Protein AF-A0A4Y2X352-F1 (afdb_monomer)

Sequence (86 aa):
VLTGHGVFCSFQASMFGKPVECQCGQNIESVSHVILECELWRDLRYEWPKSWKNKDLKELVPINEFRSKASAIVKALYETRSMDWS

Secondary structure (DSSP, 8-state):
--------HHHHHHHH---SB-TTSSSB--HHIIIII-GGGTGGGTTS-GGGGGS-HHHHTT-HHHHHHHHHHHHHHHHHHHHTT-

Radius of gyration: 13.71 Å; Cα contacts (8 Å, |Δi|>4): 60; chains: 1; bounding box: 36×24×31 Å

pLDDT: mean 76.34, std 17.19, range [37.16, 91.56]

Mean predicted aligned error: 9.58 Å

Structure (mmCIF, N/CA/C/O backbone):
data_AF-A0A4Y2X352-F1
#
_entry.id   AF-A0A4Y2X352-F1
#
loop_
_atom_site.group_PDB
_atom_site.id
_atom_site.type_symbol
_atom_site.label_atom_id
_atom_site.label_alt_id
_atom_site.label_comp_id
_atom_site.label_asym_id
_atom_site.label_entity_id
_atom_site.label_seq_id
_atom_site.pdbx_PDB_ins_code
_atom_site.Cartn_x
_atom_site.Cartn_y
_atom_site.Cartn_z
_atom_site.occupancy
_atom_site.B_iso_or_equiv
_atom_site.auth_seq_id
_atom_site.auth_comp_id
_atom_site.auth_asym_id
_atom_site.auth_atom_id
_atom_site.pdbx_PDB_model_num
ATOM 1 N N . VAL A 1 1 ? 22.209 -1.114 16.082 1.00 38.50 1 VAL A N 1
ATOM 2 C CA . VAL A 1 1 ? 22.071 0.099 15.244 1.00 38.50 1 VAL A CA 1
ATOM 3 C C . VAL A 1 1 ? 20.954 -0.159 14.250 1.00 38.50 1 VAL A C 1
ATOM 5 O O . VAL A 1 1 ? 21.131 -0.961 13.347 1.00 38.50 1 VAL A O 1
ATOM 8 N N . LEU A 1 2 ? 19.776 0.418 14.501 1.00 37.16 2 LEU A N 1
ATOM 9 C CA . LEU A 1 2 ? 18.64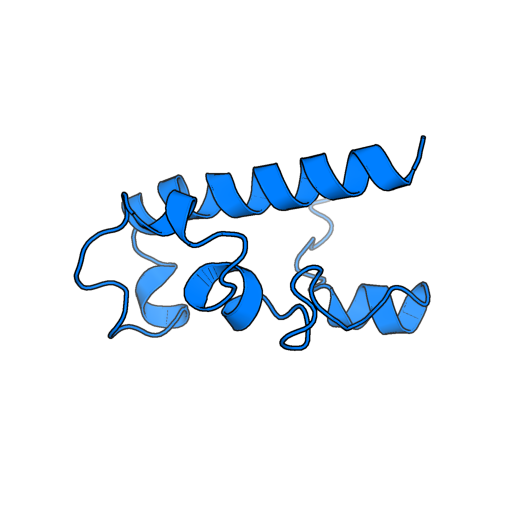4 0.433 13.572 1.00 37.16 2 LEU A CA 1
ATOM 10 C C . LEU A 1 2 ? 19.014 1.404 12.451 1.00 37.16 2 LEU A C 1
ATOM 12 O O . LEU A 1 2 ? 18.908 2.615 12.636 1.00 37.16 2 LEU A O 1
ATOM 16 N N . THR A 1 3 ? 19.534 0.913 11.328 1.00 46.41 3 THR A N 1
ATOM 17 C CA . THR A 1 3 ? 19.701 1.783 10.164 1.00 46.41 3 THR A CA 1
ATOM 18 C C . THR A 1 3 ? 18.307 2.154 9.678 1.00 46.41 3 THR A C 1
ATOM 20 O O . THR A 1 3 ? 17.468 1.296 9.404 1.00 46.41 3 THR A O 1
ATOM 23 N N . GLY A 1 4 ? 18.036 3.459 9.686 1.00 39.78 4 GLY A N 1
ATOM 24 C CA . GLY A 1 4 ? 16.770 4.063 9.307 1.00 39.78 4 GLY A CA 1
ATOM 25 C C . GLY A 1 4 ? 16.390 3.697 7.880 1.00 39.78 4 GLY A C 1
ATOM 26 O O . GLY A 1 4 ?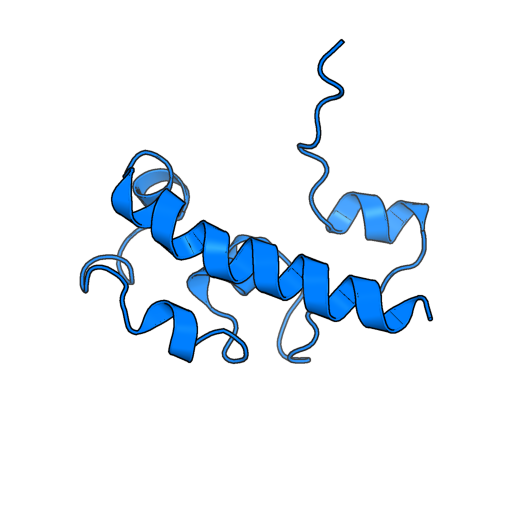 16.694 4.422 6.939 1.00 39.78 4 GLY A O 1
ATOM 27 N N . HIS A 1 5 ? 15.664 2.592 7.735 1.00 51.84 5 HIS A N 1
ATOM 28 C CA . HIS A 1 5 ? 15.067 2.093 6.497 1.00 51.84 5 HIS A CA 1
ATOM 29 C C . HIS A 1 5 ? 13.859 2.948 6.051 1.00 51.84 5 HIS A C 1
ATOM 31 O O . HIS A 1 5 ? 12.910 2.455 5.454 1.00 51.84 5 HIS A O 1
ATOM 37 N N . GLY A 1 6 ? 13.888 4.248 6.358 1.00 44.34 6 GLY A N 1
ATOM 38 C CA . GLY A 1 6 ? 12.938 5.261 5.897 1.00 44.34 6 GLY A CA 1
ATOM 39 C C . GLY A 1 6 ? 13.311 5.827 4.528 1.00 44.34 6 GLY A C 1
ATOM 40 O O . GLY A 1 6 ? 12.933 6.945 4.193 1.00 44.34 6 GLY A O 1
ATOM 41 N N . VAL A 1 7 ? 14.093 5.086 3.747 1.00 48.00 7 VAL A N 1
ATOM 42 C CA . VAL A 1 7 ? 14.563 5.524 2.439 1.00 48.00 7 VAL A CA 1
ATOM 43 C C . VAL A 1 7 ? 13.577 5.021 1.396 1.00 48.00 7 VAL A C 1
ATOM 45 O O . VAL A 1 7 ? 13.712 3.948 0.814 1.00 48.00 7 VAL A O 1
ATOM 48 N N . PHE A 1 8 ? 12.527 5.815 1.241 1.00 57.09 8 PHE A N 1
ATOM 49 C CA . PHE A 1 8 ? 11.530 5.721 0.186 1.00 57.09 8 PHE A CA 1
ATOM 50 C C . PHE A 1 8 ? 12.199 5.617 -1.196 1.00 57.09 8 PHE A C 1
ATOM 52 O O . PHE A 1 8 ? 13.256 6.213 -1.419 1.00 57.09 8 PHE A O 1
ATOM 59 N N . CYS A 1 9 ? 11.573 4.887 -2.125 1.00 53.66 9 CYS A N 1
ATOM 60 C CA . CYS A 1 9 ? 12.105 4.548 -3.452 1.00 53.66 9 CYS A CA 1
ATOM 61 C C . CYS A 1 9 ? 12.712 5.723 -4.239 1.00 53.66 9 CYS A C 1
ATOM 63 O O . CYS A 1 9 ? 13.640 5.507 -5.009 1.00 53.66 9 CYS A O 1
ATOM 65 N N . SER A 1 10 ? 12.277 6.964 -4.002 1.00 51.59 10 SER A N 1
ATOM 66 C CA . SER A 1 10 ? 12.842 8.176 -4.608 1.00 51.59 10 SER A CA 1
ATOM 67 C C . SER A 1 10 ? 14.345 8.362 -4.349 1.00 51.59 10 SER A C 1
ATOM 69 O O . SER A 1 10 ? 15.071 8.761 -5.256 1.00 51.59 10 SER A O 1
ATOM 71 N N . PHE A 1 11 ? 14.846 8.014 -3.161 1.00 51.03 11 PHE A N 1
ATOM 72 C CA . PHE A 1 11 ? 16.283 8.102 -2.861 1.00 51.03 11 PHE A CA 1
ATOM 73 C C . PHE A 1 11 ? 17.068 6.894 -3.399 1.00 51.03 11 PHE A C 1
ATOM 75 O O . PHE A 1 11 ? 18.234 7.022 -3.770 1.00 51.03 11 PHE A O 1
ATOM 82 N N . GLN A 1 12 ? 16.434 5.718 -3.512 1.00 53.75 12 GLN A N 1
ATOM 83 C CA . GLN A 1 12 ? 17.043 4.597 -4.239 1.00 53.75 12 GLN A CA 1
ATOM 84 C C . GLN A 1 12 ? 17.125 4.880 -5.747 1.00 53.75 12 GLN A C 1
ATOM 86 O O . GLN A 1 12 ? 18.116 4.513 -6.369 1.00 53.75 12 GLN A O 1
ATOM 91 N N . ALA A 1 13 ? 16.136 5.557 -6.334 1.00 54.19 13 ALA A N 1
ATOM 92 C CA . ALA A 1 13 ? 16.142 5.923 -7.747 1.00 54.19 13 ALA A CA 1
ATOM 93 C C . ALA A 1 13 ? 17.246 6.942 -8.078 1.00 54.19 13 ALA A C 1
ATOM 95 O O . ALA A 1 13 ? 17.949 6.767 -9.071 1.00 54.19 13 ALA A O 1
ATOM 96 N N . SER A 1 14 ? 17.479 7.940 -7.212 1.00 50.44 14 SER A N 1
ATOM 97 C CA . SER A 1 14 ? 18.560 8.916 -7.418 1.00 50.44 14 SER A CA 1
ATOM 98 C C . SER A 1 14 ? 19.965 8.325 -7.255 1.00 50.44 14 SER A C 1
ATOM 100 O O . SER A 1 14 ? 20.894 8.819 -7.884 1.00 50.44 14 SER A O 1
ATOM 102 N N . MET A 1 15 ? 20.144 7.295 -6.415 1.00 46.50 15 MET A N 1
ATOM 103 C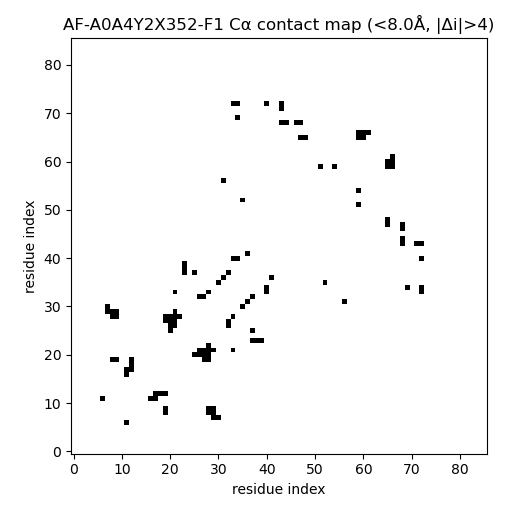 CA . MET A 1 15 ? 21.460 6.671 -6.192 1.00 46.50 15 MET A CA 1
ATOM 104 C C . MET A 1 15 ? 21.745 5.447 -7.075 1.00 46.50 15 MET A C 1
ATOM 106 O O . MET A 1 15 ? 22.907 5.188 -7.368 1.00 46.50 15 MET A O 1
ATOM 110 N N . PHE A 1 16 ? 20.725 4.691 -7.495 1.00 53.84 16 PHE A N 1
ATOM 111 C CA . PHE A 1 16 ? 20.899 3.400 -8.182 1.00 53.84 16 PHE A CA 1
ATOM 112 C C . PHE A 1 16 ? 20.264 3.337 -9.579 1.00 53.84 16 PHE A C 1
ATOM 114 O O . PHE A 1 16 ? 20.217 2.260 -10.166 1.00 53.84 16 PHE A O 1
ATOM 121 N N . GLY A 1 17 ? 19.749 4.453 -10.112 1.00 49.34 17 GLY A N 1
ATOM 122 C CA . GLY A 1 17 ? 19.197 4.510 -11.473 1.00 49.34 17 GLY A CA 1
ATOM 123 C C . GLY A 1 17 ? 17.961 3.630 -11.690 1.00 49.34 17 GLY A C 1
ATOM 124 O O . GLY A 1 17 ? 17.653 3.267 -12.821 1.00 49.34 17 GLY A O 1
ATOM 125 N N . LYS A 1 18 ? 17.266 3.252 -10.610 1.00 60.38 18 LYS A N 1
ATOM 126 C CA . LYS A 1 18 ? 16.036 2.458 -10.695 1.00 60.38 18 LYS A CA 1
ATOM 127 C C . LYS A 1 18 ? 14.903 3.286 -11.308 1.00 60.38 18 LYS A C 1
ATOM 129 O O . LYS A 1 18 ? 14.862 4.497 -11.071 1.00 60.38 18 LYS A O 1
ATOM 134 N N . PRO A 1 19 ? 13.969 2.649 -12.038 1.00 58.72 19 PRO A N 1
ATOM 135 C CA . PRO A 1 19 ? 12.802 3.343 -12.557 1.00 58.72 19 PRO A CA 1
ATOM 136 C C . PRO A 1 19 ? 12.056 4.019 -11.403 1.00 58.72 19 PRO A C 1
ATOM 138 O O . PRO A 1 19 ? 11.726 3.397 -10.394 1.00 58.72 19 PRO A O 1
ATOM 141 N N . VAL A 1 20 ? 11.844 5.328 -11.549 1.00 71.62 20 VAL A N 1
ATOM 142 C CA . VAL A 1 20 ? 11.014 6.126 -10.634 1.00 71.62 20 VAL A CA 1
ATOM 143 C C . VAL A 1 20 ? 9.542 5.738 -10.800 1.00 71.62 20 VAL A C 1
ATOM 145 O O . VAL A 1 20 ? 8.734 5.965 -9.906 1.00 71.62 20 VAL A O 1
ATOM 148 N N . GLU A 1 21 ? 9.198 5.152 -11.942 1.00 82.81 21 GLU A N 1
ATOM 149 C CA . GLU A 1 21 ? 7.861 4.715 -12.313 1.00 82.81 21 GLU A CA 1
ATOM 150 C C . GLU A 1 21 ? 7.466 3.440 -11.566 1.00 82.81 21 GLU A C 1
ATOM 152 O O . GLU A 1 21 ? 8.258 2.515 -11.387 1.00 82.81 21 GLU A O 1
ATOM 157 N N . CYS A 1 22 ? 6.215 3.394 -11.119 1.00 85.12 22 CYS A N 1
ATOM 158 C CA . CYS A 1 22 ? 5.626 2.185 -10.573 1.00 85.12 22 CYS A CA 1
ATOM 159 C C . CYS A 1 22 ? 5.491 1.134 -11.679 1.00 85.12 22 CYS A C 1
ATOM 161 O O . CYS A 1 22 ? 5.226 1.470 -12.830 1.00 85.12 22 CYS A O 1
ATOM 163 N N . GLN A 1 23 ? 5.572 -0.147 -11.319 1.00 82.88 23 GLN A N 1
ATOM 164 C CA . GLN A 1 23 ? 5.403 -1.270 -12.249 1.00 82.88 23 GLN A CA 1
ATOM 165 C C . GLN A 1 23 ? 4.073 -1.242 -13.028 1.00 82.88 23 GLN A C 1
ATOM 167 O O . GLN A 1 23 ? 3.968 -1.822 -14.103 1.00 82.88 23 GLN A O 1
ATOM 172 N N . CYS A 1 24 ? 3.050 -0.550 -12.516 1.00 87.31 24 CYS A N 1
ATOM 173 C CA . CYS A 1 24 ? 1.791 -0.348 -13.235 1.00 87.31 24 CYS A CA 1
ATOM 174 C C . CYS A 1 24 ? 1.897 0.641 -14.418 1.00 87.31 24 CYS A C 1
ATOM 176 O O . CYS A 1 24 ? 0.955 0.747 -15.201 1.00 87.31 24 CYS A O 1
ATOM 178 N N . GLY A 1 25 ? 2.990 1.405 -14.523 1.00 86.75 25 GLY A N 1
ATOM 179 C CA . GLY A 1 25 ? 3.229 2.412 -15.561 1.00 86.75 25 GLY A CA 1
ATOM 180 C C . GLY A 1 25 ? 2.351 3.667 -15.474 1.00 86.75 25 GLY A C 1
ATOM 181 O O . GLY A 1 25 ? 2.354 4.467 -16.402 1.00 86.75 25 GLY A O 1
ATOM 182 N N . GLN A 1 26 ? 1.562 3.844 -14.406 1.00 85.56 26 GLN A N 1
ATOM 183 C CA . GLN A 1 26 ? 0.587 4.944 -14.302 1.00 85.56 26 GLN A CA 1
ATOM 184 C C . GLN A 1 26 ? 1.101 6.167 -13.534 1.00 85.56 26 GLN A C 1
ATOM 186 O O . GLN A 1 26 ? 0.569 7.262 -13.701 1.00 85.56 26 GLN A O 1
ATOM 191 N N . ASN A 1 27 ? 2.083 5.997 -12.648 1.00 83.69 27 ASN A N 1
ATOM 192 C CA . ASN A 1 27 ? 2.611 7.081 -11.823 1.00 83.69 27 ASN A CA 1
ATOM 193 C C . ASN A 1 27 ? 4.006 6.726 -11.294 1.00 83.69 27 ASN A C 1
ATOM 195 O O . ASN A 1 27 ? 4.464 5.588 -11.419 1.00 83.69 27 ASN A O 1
ATOM 199 N N . ILE A 1 28 ? 4.655 7.685 -10.641 1.00 85.00 28 ILE A N 1
ATOM 200 C CA . ILE A 1 28 ? 5.844 7.426 -9.837 1.00 85.00 28 ILE A CA 1
ATOM 201 C C . ILE A 1 28 ? 5.518 6.467 -8.688 1.00 85.00 28 ILE A C 1
ATOM 203 O O . ILE A 1 28 ? 4.433 6.501 -8.097 1.00 85.00 28 ILE A O 1
ATOM 207 N N . GLU A 1 29 ? 6.479 5.628 -8.327 1.00 81.19 29 GLU A N 1
ATOM 208 C CA . GLU A 1 29 ? 6.366 4.652 -7.251 1.00 81.19 29 GLU A CA 1
ATOM 209 C C . GLU A 1 29 ? 6.492 5.306 -5.864 1.00 81.19 29 GLU A C 1
ATOM 211 O O . GLU A 1 29 ? 7.394 5.033 -5.069 1.00 81.19 29 GLU A O 1
ATOM 216 N N . SER A 1 30 ? 5.571 6.217 -5.562 1.00 83.75 30 SER A N 1
ATOM 217 C CA . SER A 1 30 ? 5.412 6.746 -4.214 1.00 83.75 30 SER A CA 1
ATOM 218 C C . SER A 1 30 ? 4.638 5.759 -3.336 1.00 83.75 30 SER A C 1
ATOM 220 O O . SER A 1 30 ? 3.798 5.015 -3.830 1.00 83.75 30 SER A O 1
ATOM 222 N N . VAL A 1 31 ? 4.856 5.762 -2.017 1.00 83.81 31 VAL A N 1
ATOM 223 C CA . VAL A 1 31 ? 4.057 4.940 -1.085 1.00 83.81 31 VAL A CA 1
ATOM 224 C C . VAL A 1 31 ? 2.579 5.284 -1.168 1.00 83.81 31 VAL A C 1
ATOM 226 O O . VAL A 1 31 ? 1.776 4.361 -1.146 1.00 83.81 31 VAL A O 1
ATOM 229 N N . SER A 1 32 ? 2.197 6.557 -1.316 1.00 86.31 32 SER A N 1
ATOM 230 C CA . SER A 1 32 ? 0.787 6.915 -1.526 1.00 86.31 32 SER A CA 1
ATOM 231 C C . SER A 1 32 ? 0.233 6.227 -2.770 1.00 86.31 32 SER A C 1
ATOM 233 O O . SER A 1 32 ? -0.796 5.563 -2.684 1.00 86.31 32 SER A O 1
ATOM 235 N N . HIS A 1 33 ? 0.969 6.278 -3.883 1.00 88.38 33 HIS A N 1
ATOM 236 C CA . HIS A 1 33 ? 0.565 5.596 -5.102 1.00 88.38 33 HIS A CA 1
ATOM 237 C C . HIS A 1 33 ? 0.497 4.075 -4.909 1.00 88.38 33 HIS A C 1
ATOM 239 O O . HIS A 1 33 ? -0.564 3.484 -5.067 1.00 88.38 33 HIS A O 1
ATOM 245 N N . VAL A 1 34 ? 1.592 3.426 -4.509 1.00 87.69 34 VAL A N 1
ATOM 246 C CA . VAL A 1 34 ? 1.676 1.960 -4.362 1.00 87.69 34 VAL A CA 1
ATOM 247 C C . VAL A 1 34 ? 0.619 1.421 -3.403 1.00 87.69 34 VAL A C 1
ATOM 249 O O . VAL A 1 34 ? -0.049 0.434 -3.709 1.00 87.69 34 VAL A O 1
ATOM 252 N N . ILE A 1 35 ? 0.463 2.060 -2.246 1.00 88.81 35 I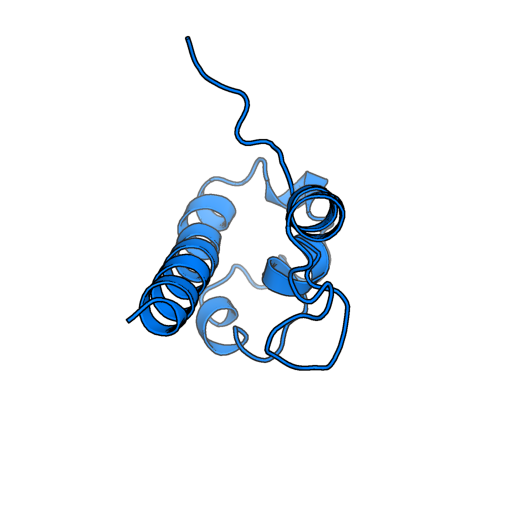LE A N 1
ATOM 253 C CA . ILE A 1 35 ? -0.397 1.561 -1.178 1.00 88.81 35 ILE A CA 1
ATOM 254 C C . ILE A 1 35 ? -1.860 1.923 -1.438 1.00 88.81 35 ILE A C 1
ATOM 256 O O . ILE A 1 35 ? -2.709 1.059 -1.252 1.00 88.81 35 ILE A O 1
ATOM 260 N N . LEU A 1 36 ? -2.179 3.145 -1.880 1.00 89.25 36 LEU A N 1
ATOM 261 C CA . LEU A 1 36 ? -3.568 3.631 -1.936 1.00 89.25 36 LEU A CA 1
ATOM 262 C C . LEU A 1 36 ? -4.179 3.618 -3.345 1.00 89.25 36 LEU A C 1
ATOM 264 O O . LEU A 1 36 ? -5.380 3.385 -3.475 1.00 89.25 36 LEU A O 1
ATOM 268 N N . GLU A 1 37 ? -3.388 3.836 -4.394 1.00 89.50 37 GLU A N 1
ATOM 269 C CA . GLU A 1 37 ? -3.914 4.162 -5.732 1.00 89.50 37 GLU A CA 1
ATOM 270 C C . GLU A 1 37 ? -3.612 3.093 -6.784 1.00 89.50 37 GLU A C 1
ATOM 272 O O . GLU A 1 37 ? -4.395 2.887 -7.704 1.00 89.50 37 GLU A O 1
ATOM 277 N N . CYS A 1 38 ? -2.486 2.394 -6.666 1.00 90.75 38 CYS A N 1
ATOM 278 C CA . CYS A 1 38 ? -1.946 1.554 -7.723 1.00 90.75 38 CYS A CA 1
ATOM 279 C C . CYS A 1 38 ? -2.888 0.388 -8.030 1.00 90.75 38 CYS A C 1
ATOM 281 O O . CYS A 1 38 ? -3.148 -0.456 -7.165 1.00 90.75 38 CYS A O 1
ATOM 283 N N . GLU A 1 39 ? -3.410 0.343 -9.256 1.00 91.00 39 GLU A N 1
ATOM 284 C CA . GLU A 1 39 ? -4.387 -0.659 -9.704 1.00 91.00 39 GLU A CA 1
ATOM 285 C C . GLU A 1 39 ? -3.832 -2.088 -9.675 1.00 91.00 39 GLU A C 1
ATOM 287 O O . GLU A 1 39 ? -4.597 -3.023 -9.455 1.00 91.00 39 GLU A O 1
ATOM 292 N N . LEU A 1 40 ? -2.506 -2.257 -9.784 1.00 90.62 40 LEU A N 1
ATOM 293 C CA . LEU A 1 40 ? -1.833 -3.557 -9.653 1.00 90.62 40 LEU A CA 1
ATOM 294 C C . LEU A 1 40 ? -2.188 -4.259 -8.333 1.00 90.62 40 LEU A C 1
ATOM 296 O O . LEU A 1 40 ? -2.323 -5.475 -8.281 1.00 90.62 40 LEU A O 1
ATOM 300 N N . TRP A 1 41 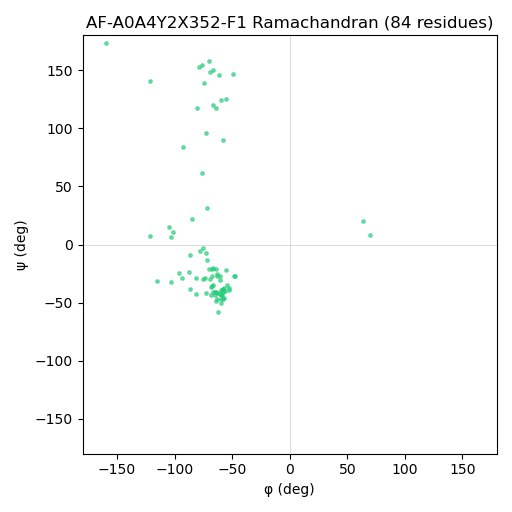? -2.377 -3.478 -7.268 1.00 90.38 41 TRP A N 1
ATOM 301 C CA . TRP A 1 41 ? -2.639 -3.977 -5.919 1.00 90.38 41 TRP A CA 1
ATOM 302 C C . TRP A 1 41 ? -4.103 -3.829 -5.498 1.00 90.38 41 TRP A C 1
ATOM 304 O O . TRP A 1 41 ? -4.416 -3.923 -4.309 1.00 90.38 41 TRP A O 1
ATOM 314 N N . ARG A 1 42 ? -5.017 -3.573 -6.444 1.00 91.25 42 ARG A N 1
ATOM 315 C CA . ARG A 1 42 ? -6.439 -3.350 -6.147 1.00 91.25 42 ARG A CA 1
ATOM 316 C C . ARG A 1 4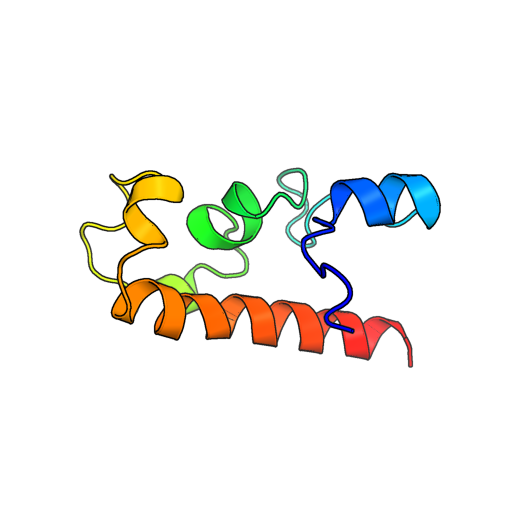2 ? -7.066 -4.518 -5.388 1.00 91.25 42 ARG A C 1
ATOM 318 O O . ARG A 1 42 ? -7.824 -4.280 -4.449 1.00 91.25 42 ARG A O 1
ATOM 325 N N . ASP A 1 43 ? -6.721 -5.748 -5.750 1.00 91.56 43 ASP A N 1
ATOM 326 C CA . ASP A 1 43 ? -7.310 -6.945 -5.144 1.00 91.56 43 ASP A CA 1
ATOM 327 C C . ASP A 1 43 ? -6.890 -7.098 -3.675 1.00 91.56 43 ASP A C 1
ATOM 329 O O . ASP A 1 43 ? -7.718 -7.408 -2.823 1.00 91.56 43 ASP A O 1
ATOM 333 N N . LEU A 1 44 ? -5.652 -6.725 -3.331 1.00 90.38 44 LEU A N 1
ATOM 334 C CA . LEU A 1 44 ? -5.178 -6.690 -1.940 1.00 90.38 44 LEU A CA 1
ATOM 335 C C . LEU A 1 44 ? -5.882 -5.613 -1.098 1.00 90.38 44 LEU A C 1
ATOM 337 O O . LEU A 1 44 ? -5.914 -5.702 0.132 1.00 90.38 44 LEU A O 1
ATOM 341 N N . ARG A 1 45 ? -6.470 -4.596 -1.741 1.00 91.25 45 ARG A N 1
ATOM 342 C CA . ARG A 1 45 ? -7.287 -3.568 -1.077 1.00 91.25 45 ARG A CA 1
ATOM 343 C C . ARG A 1 45 ? -8.752 -3.960 -0.922 1.00 91.25 45 ARG A C 1
ATOM 345 O O . ARG A 1 45 ? -9.481 -3.250 -0.226 1.00 91.25 45 ARG A O 1
ATOM 352 N N . TYR A 1 46 ? -9.199 -5.062 -1.526 1.00 86.94 46 TYR A N 1
ATOM 353 C CA . TYR A 1 46 ? -10.579 -5.535 -1.387 1.00 86.94 46 TYR A CA 1
ATOM 354 C C . TYR A 1 46 ? -10.941 -5.796 0.080 1.00 86.94 46 TYR A C 1
ATOM 356 O O . TYR A 1 46 ? -12.029 -5.447 0.534 1.00 86.94 46 TYR A O 1
ATOM 364 N N . GLU A 1 47 ? -9.992 -6.333 0.845 1.00 82.62 47 GLU A N 1
ATOM 365 C CA . GLU A 1 47 ? -10.185 -6.648 2.258 1.00 82.62 47 GLU A CA 1
ATOM 366 C C . GLU A 1 47 ? -10.106 -5.423 3.176 1.00 82.62 47 GLU A C 1
ATOM 368 O O . GLU A 1 47 ? -10.321 -5.545 4.380 1.00 82.62 47 GLU A O 1
ATOM 373 N N . TRP A 1 48 ? -9.774 -4.233 2.678 1.00 88.00 48 TRP A N 1
ATOM 374 C CA . TRP A 1 48 ? -9.549 -3.076 3.542 1.00 88.00 48 TRP A CA 1
ATOM 375 C C . TRP A 1 48 ? -10.853 -2.463 4.081 1.00 88.00 48 TRP A C 1
ATOM 377 O O . TRP A 1 48 ? -11.902 -2.543 3.438 1.00 88.00 48 TRP A O 1
ATOM 387 N N . PRO A 1 49 ? -10.810 -1.773 5.238 1.00 81.62 49 PRO A N 1
ATOM 388 C CA . PRO A 1 49 ? -11.992 -1.122 5.803 1.00 81.62 49 PRO A CA 1
ATOM 389 C C . PRO A 1 49 ? -12.573 -0.082 4.840 1.00 81.62 49 PRO A C 1
ATOM 391 O O . PRO 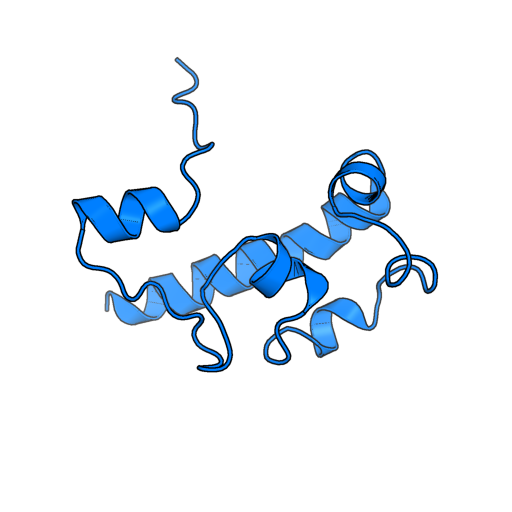A 1 49 ? -11.869 0.851 4.485 1.00 81.62 49 PRO A O 1
ATOM 394 N N . LYS A 1 50 ? -13.856 -0.158 4.458 1.00 81.00 50 LYS A N 1
ATOM 395 C CA . LYS A 1 50 ? -14.472 0.720 3.427 1.00 81.00 50 LYS A CA 1
ATOM 396 C C . LYS A 1 50 ? -14.201 2.228 3.583 1.00 81.00 50 LYS A C 1
ATOM 398 O O . LYS A 1 50 ? -14.213 2.952 2.594 1.00 81.00 50 LYS A O 1
ATOM 403 N N . SER A 1 51 ? -13.951 2.702 4.804 1.00 82.69 51 SER A N 1
ATOM 404 C CA . SER A 1 51 ? -13.617 4.097 5.114 1.00 82.69 51 SER A CA 1
ATOM 405 C C . SER A 1 51 ? -12.183 4.511 4.755 1.00 82.69 51 SER A C 1
ATOM 407 O O . SER A 1 51 ? -11.847 5.681 4.925 1.00 82.69 51 SER A O 1
ATOM 409 N N . TRP A 1 52 ? -11.338 3.599 4.261 1.00 86.69 52 TRP A N 1
ATOM 410 C CA . TRP A 1 52 ? -9.933 3.885 3.965 1.00 86.69 52 TRP A CA 1
ATOM 411 C C . TRP A 1 52 ? -9.755 4.886 2.820 1.00 86.69 52 TRP A C 1
ATOM 413 O O . TRP A 1 52 ? -8.857 5.715 2.883 1.00 86.69 52 TRP A O 1
ATOM 423 N N . LYS A 1 53 ? -10.633 4.853 1.807 1.00 85.31 53 LYS A N 1
ATOM 424 C CA . LYS A 1 53 ? -10.521 5.689 0.596 1.00 85.31 53 LYS A CA 1
ATOM 425 C C . LYS A 1 53 ? -10.648 7.191 0.854 1.00 85.31 53 LYS A C 1
ATOM 427 O O . LYS A 1 53 ? -10.211 7.980 0.031 1.00 85.31 53 LYS A O 1
ATOM 432 N N . ASN A 1 54 ? -11.250 7.574 1.978 1.00 86.38 54 ASN A N 1
ATOM 433 C CA . ASN A 1 54 ? -11.501 8.973 2.328 1.00 86.38 54 ASN A CA 1
ATOM 434 C C . ASN A 1 54 ? -10.488 9.510 3.349 1.00 86.38 54 ASN A C 1
ATOM 436 O O . ASN A 1 54 ? -10.732 10.554 3.946 1.00 86.38 54 ASN A O 1
ATOM 440 N N . LYS A 1 55 ? -9.413 8.763 3.617 1.00 88.69 55 LYS A N 1
ATOM 441 C CA . LYS A 1 55 ? -8.417 9.088 4.636 1.00 88.69 55 LYS A CA 1
ATOM 442 C C . LYS A 1 55 ? -7.045 9.215 4.006 1.00 88.69 55 LYS A C 1
ATOM 444 O O . LYS A 1 55 ? -6.657 8.395 3.173 1.00 88.69 55 LYS A O 1
ATOM 449 N N . ASP A 1 56 ? -6.284 10.189 4.479 1.00 87.75 56 ASP A N 1
ATOM 450 C CA . ASP A 1 56 ? -4.880 10.308 4.123 1.00 87.75 56 ASP A CA 1
ATOM 451 C C . ASP A 1 56 ? -4.053 9.188 4.765 1.00 87.75 56 ASP A C 1
ATOM 453 O O . ASP A 1 56 ? -4.377 8.664 5.836 1.00 87.75 56 ASP A O 1
ATOM 457 N N . LEU A 1 57 ? -2.888 8.895 4.181 1.00 84.75 57 LEU A N 1
ATOM 458 C CA . LEU A 1 57 ? -1.941 7.930 4.744 1.00 84.75 57 LEU A CA 1
ATOM 459 C C . LEU A 1 57 ? -1.601 8.240 6.217 1.00 84.75 57 LEU A C 1
ATOM 461 O O . LEU A 1 57 ? -1.518 7.328 7.035 1.00 84.75 57 LEU A O 1
ATOM 465 N N . LYS A 1 58 ? -1.482 9.525 6.581 1.00 88.12 58 LYS A N 1
ATOM 466 C CA . LYS A 1 58 ? -1.221 9.981 7.961 1.00 88.12 58 LYS A CA 1
ATOM 467 C C . LYS A 1 58 ? -2.318 9.568 8.956 1.00 88.12 58 LYS A C 1
ATOM 469 O O . LYS A 1 58 ? -2.028 9.347 10.126 1.00 88.12 58 LYS A O 1
ATOM 474 N N . GLU A 1 59 ? -3.561 9.447 8.492 1.00 89.56 59 GLU A N 1
ATOM 475 C CA . GLU A 1 59 ? -4.718 9.030 9.293 1.00 89.56 59 GLU A CA 1
ATOM 476 C C . GLU A 1 59 ? -4.870 7.505 9.328 1.00 89.56 59 GLU A C 1
ATOM 478 O O . GLU A 1 59 ? -5.472 6.953 10.250 1.00 89.56 59 GLU A O 1
ATOM 483 N N . LEU A 1 60 ? -4.322 6.817 8.323 1.00 88.88 60 LEU A N 1
ATOM 484 C CA . LEU A 1 60 ? -4.378 5.365 8.179 1.00 88.88 60 LEU A CA 1
ATOM 485 C C . LEU A 1 60 ? -3.243 4.650 8.917 1.00 88.88 60 LEU A C 1
ATOM 487 O O . LEU A 1 60 ? -3.476 3.610 9.528 1.00 88.88 60 LEU A O 1
ATOM 491 N N . VAL A 1 61 ? -2.030 5.211 8.915 1.00 86.62 61 VAL A N 1
ATOM 492 C CA . VAL A 1 61 ? -0.840 4.635 9.572 1.00 86.62 61 VAL A CA 1
ATOM 493 C C . VAL A 1 61 ? -1.059 4.287 11.056 1.00 86.62 61 VAL A C 1
ATOM 495 O O . VAL A 1 61 ? -0.588 3.227 11.473 1.00 86.62 61 VAL A O 1
ATOM 498 N N . PRO A 1 62 ? -1.784 5.081 11.868 1.00 90.81 62 PRO A N 1
ATOM 499 C CA . PRO A 1 62 ? -2.072 4.718 13.258 1.00 90.81 62 PRO A CA 1
ATOM 500 C C . PRO A 1 62 ? -2.988 3.491 13.413 1.00 90.81 62 PRO A C 1
ATOM 502 O O . PRO A 1 62 ? -3.009 2.867 14.474 1.00 90.81 62 PRO A O 1
ATOM 505 N N . ILE A 1 63 ? -3.755 3.125 12.381 1.00 89.25 63 ILE A N 1
ATOM 506 C CA . ILE A 1 63 ? -4.746 2.048 12.440 1.00 89.25 63 ILE A CA 1
ATOM 507 C C . ILE A 1 63 ? -4.038 0.698 12.291 1.00 89.25 63 ILE A C 1
ATOM 509 O O . ILE A 1 63 ? -3.447 0.384 11.257 1.00 89.25 63 ILE A O 1
ATOM 513 N N . ASN A 1 64 ? -4.125 -0.148 13.321 1.00 89.88 64 ASN A N 1
ATOM 514 C CA . ASN A 1 64 ? -3.431 -1.436 13.314 1.00 89.88 64 ASN A CA 1
ATOM 515 C C . ASN A 1 64 ? -3.899 -2.368 12.187 1.00 89.88 64 ASN A C 1
ATOM 517 O O . ASN A 1 64 ? -3.077 -2.989 11.517 1.00 89.88 64 ASN A O 1
ATOM 521 N N . GLU A 1 65 ? -5.209 -2.420 11.954 1.00 89.44 65 GLU A N 1
ATOM 522 C CA . GLU A 1 65 ? -5.800 -3.222 10.884 1.00 89.44 65 GLU A CA 1
ATOM 523 C C . GLU A 1 65 ? -5.296 -2.785 9.502 1.00 89.44 65 GLU A C 1
ATOM 525 O O . GLU A 1 65 ? -4.924 -3.627 8.687 1.00 89.44 65 GLU A O 1
ATOM 530 N N . PHE A 1 66 ? -5.202 -1.471 9.266 1.00 89.94 66 PHE A N 1
ATOM 531 C CA . PHE A 1 66 ? -4.641 -0.933 8.030 1.00 89.94 66 PHE A CA 1
ATOM 532 C C . PHE A 1 66 ? -3.195 -1.388 7.839 1.00 89.94 66 PHE A C 1
ATOM 534 O O . PHE A 1 66 ? -2.873 -1.933 6.791 1.00 89.94 66 PHE A O 1
ATOM 541 N N . ARG A 1 67 ? -2.332 -1.233 8.853 1.00 89.06 67 ARG A N 1
ATOM 542 C CA . ARG A 1 67 ? -0.923 -1.660 8.761 1.00 89.06 67 ARG A CA 1
ATOM 543 C C . ARG A 1 67 ? -0.793 -3.151 8.465 1.00 89.06 67 ARG A C 1
ATOM 545 O O . ARG A 1 67 ? 0.018 -3.538 7.628 1.00 89.06 67 ARG A O 1
ATOM 552 N N . SER A 1 68 ? -1.599 -3.976 9.134 1.00 90.12 68 SER A N 1
ATOM 553 C CA . SER A 1 68 ? -1.610 -5.423 8.916 1.00 90.12 68 SER A CA 1
ATOM 554 C C . SER A 1 68 ? -1.961 -5.760 7.465 1.00 90.12 68 SER A C 1
ATOM 556 O O . SER A 1 68 ? -1.219 -6.500 6.822 1.00 90.12 68 SER A O 1
ATOM 558 N N . LYS A 1 69 ? -3.008 -5.141 6.908 1.00 90.12 69 LYS A N 1
ATOM 559 C CA . LYS A 1 69 ? -3.438 -5.383 5.522 1.00 90.12 69 LYS A CA 1
ATOM 560 C C . LYS A 1 69 ? -2.487 -4.772 4.487 1.00 90.12 69 LYS A C 1
ATOM 562 O O . LYS A 1 69 ? -2.131 -5.431 3.515 1.00 90.12 69 LYS A O 1
ATOM 567 N N . ALA A 1 70 ? -1.993 -3.558 4.720 1.00 90.19 70 ALA A N 1
ATOM 568 C CA . ALA A 1 70 ? -1.017 -2.895 3.857 1.00 90.19 70 ALA A CA 1
ATOM 569 C C . ALA A 1 70 ? 0.319 -3.653 3.784 1.00 90.19 70 ALA A C 1
ATOM 571 O O . ALA A 1 70 ? 1.003 -3.592 2.762 1.00 90.19 70 ALA A O 1
ATOM 572 N N . SER A 1 71 ? 0.672 -4.424 4.821 1.00 89.50 71 SER A N 1
ATOM 573 C CA . SER A 1 71 ? 1.875 -5.264 4.799 1.00 89.50 71 S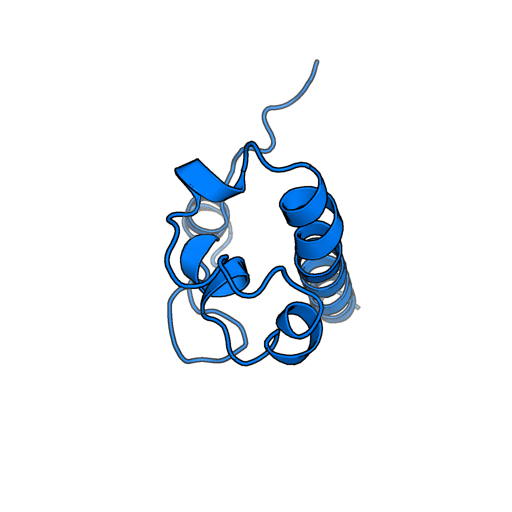ER A CA 1
ATOM 574 C C . SER A 1 71 ? 1.856 -6.319 3.687 1.00 89.50 71 SER A C 1
ATOM 576 O O . SER A 1 71 ? 2.923 -6.676 3.195 1.00 89.50 71 SER A O 1
ATOM 578 N N . ALA A 1 72 ? 0.677 -6.771 3.240 1.00 91.06 72 ALA A N 1
ATOM 579 C CA . ALA A 1 72 ? 0.556 -7.700 2.117 1.00 91.06 72 ALA A CA 1
ATOM 580 C C . ALA A 1 72 ? 1.041 -7.069 0.802 1.00 91.06 72 ALA A C 1
ATOM 582 O O . ALA A 1 72 ? 1.776 -7.709 0.059 1.00 91.06 72 ALA A O 1
ATOM 583 N N . ILE A 1 73 ? 0.719 -5.790 0.562 1.00 90.06 73 ILE A N 1
ATOM 584 C CA . ILE A 1 73 ? 1.203 -5.045 -0.612 1.00 90.06 73 ILE A CA 1
ATOM 585 C C . ILE A 1 73 ? 2.724 -4.872 -0.542 1.00 90.06 73 ILE A C 1
ATOM 587 O O . ILE A 1 73 ? 3.417 -5.077 -1.532 1.00 90.06 73 ILE A O 1
ATOM 591 N N . VAL A 1 74 ? 3.263 -4.537 0.635 1.00 87.62 74 VAL A N 1
ATOM 592 C CA . VAL A 1 74 ? 4.716 -4.371 0.822 1.00 87.62 74 VAL A CA 1
ATOM 593 C C . VAL A 1 74 ? 5.466 -5.688 0.598 1.00 87.62 74 VAL A C 1
ATOM 595 O O . VAL A 1 74 ? 6.527 -5.684 -0.024 1.00 87.62 74 VAL A O 1
ATOM 598 N N . LYS A 1 75 ? 4.919 -6.813 1.075 1.00 87.69 75 LYS A N 1
ATOM 599 C CA . LYS A 1 75 ? 5.483 -8.147 0.828 1.00 87.69 75 LYS A CA 1
ATOM 600 C C . LYS A 1 75 ? 5.455 -8.498 -0.655 1.00 87.69 75 LYS A C 1
ATOM 602 O O . LYS A 1 75 ? 6.498 -8.849 -1.193 1.00 87.69 75 LYS A O 1
ATOM 607 N N . ALA A 1 76 ? 4.311 -8.314 -1.311 1.00 86.94 76 ALA A N 1
ATOM 608 C CA . ALA A 1 76 ? 4.177 -8.584 -2.737 1.00 86.94 76 ALA A CA 1
ATOM 609 C C . ALA A 1 76 ? 5.153 -7.730 -3.565 1.00 86.94 76 ALA A C 1
ATOM 611 O O . ALA A 1 76 ? 5.856 -8.261 -4.415 1.00 86.94 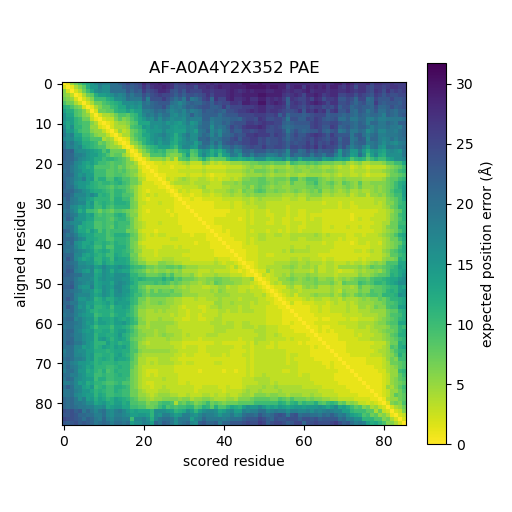76 ALA A O 1
ATOM 612 N N . LEU A 1 77 ? 5.300 -6.439 -3.241 1.00 83.94 77 LEU A N 1
ATOM 613 C CA . LEU A 1 77 ? 6.282 -5.553 -3.875 1.00 83.94 77 LEU A CA 1
ATOM 614 C C . LEU A 1 77 ? 7.722 -6.078 -3.729 1.00 83.94 77 LEU A C 1
ATOM 616 O O . LEU A 1 77 ? 8.516 -5.983 -4.664 1.00 83.94 77 LEU A O 1
ATOM 620 N N . TYR A 1 78 ? 8.074 -6.610 -2.556 1.00 80.62 78 TYR A N 1
ATOM 621 C CA . TYR A 1 78 ? 9.397 -7.185 -2.317 1.00 80.62 78 TYR A CA 1
ATOM 622 C C . TYR A 1 78 ? 9.610 -8.477 -3.115 1.00 80.62 78 TYR A C 1
ATOM 624 O O . TYR A 1 78 ? 10.659 -8.642 -3.734 1.00 80.62 78 TYR A O 1
ATOM 632 N N . GLU A 1 79 ? 8.614 -9.362 -3.147 1.00 82.69 79 GLU A N 1
ATOM 633 C CA . GLU A 1 79 ? 8.654 -10.624 -3.897 1.00 82.69 79 GLU A CA 1
ATOM 634 C C . GLU A 1 79 ? 8.769 -10.389 -5.406 1.00 82.69 79 GLU A C 1
ATOM 636 O O . GLU A 1 79 ? 9.647 -10.968 -6.045 1.00 82.69 79 GLU A O 1
ATOM 641 N N . THR A 1 80 ? 7.958 -9.484 -5.966 1.00 77.19 80 THR A N 1
ATOM 642 C CA . THR A 1 80 ? 8.020 -9.140 -7.396 1.00 77.19 80 THR A CA 1
ATOM 643 C C . THR A 1 80 ? 9.396 -8.601 -7.774 1.00 77.19 80 THR A C 1
ATOM 645 O O . THR A 1 80 ? 9.952 -8.972 -8.800 1.00 77.19 80 THR A O 1
ATOM 648 N N . ARG A 1 81 ? 10.005 -7.795 -6.899 1.00 69.50 81 ARG A N 1
ATOM 649 C CA . ARG A 1 81 ? 11.351 -7.262 -7.125 1.00 69.50 81 ARG A CA 1
ATOM 650 C C . ARG A 1 81 ? 12.457 -8.274 -6.912 1.00 69.50 81 ARG A C 1
ATOM 652 O O . ARG A 1 81 ? 13.499 -8.124 -7.529 1.00 69.50 81 ARG A O 1
ATOM 659 N N . SER A 1 82 ? 12.277 -9.261 -6.039 1.00 59.03 82 SER A N 1
ATOM 660 C CA . SER A 1 82 ? 13.269 -10.320 -5.839 1.00 59.03 82 SER A CA 1
ATOM 661 C C . SER A 1 82 ? 13.396 -11.222 -7.069 1.00 59.03 82 SER A C 1
ATOM 663 O O . SER A 1 82 ? 14.465 -11.789 -7.280 1.00 59.03 82 SER A O 1
ATOM 665 N N . MET A 1 83 ? 12.333 -11.347 -7.870 1.00 53.56 83 MET A N 1
ATOM 666 C CA . MET A 1 83 ? 12.344 -12.120 -9.116 1.00 53.56 83 MET A CA 1
ATOM 667 C C . MET A 1 83 ? 13.119 -11.429 -10.247 1.00 53.56 83 MET A C 1
ATOM 669 O O . MET A 1 83 ? 13.729 -12.124 -11.048 1.00 53.56 83 MET A O 1
ATOM 673 N N . ASP A 1 84 ? 13.181 -10.094 -10.271 1.00 50.78 84 ASP A N 1
ATOM 674 C CA . ASP A 1 84 ? 13.926 -9.330 -11.291 1.00 50.78 84 ASP A CA 1
ATOM 675 C C . ASP A 1 84 ? 15.467 -9.405 -11.139 1.00 50.78 84 ASP A C 1
ATOM 677 O O . ASP A 1 84 ? 16.192 -8.910 -12.000 1.00 50.78 84 ASP A O 1
ATOM 681 N N . TRP A 1 85 ? 15.992 -10.000 -10.056 1.00 45.28 85 TRP A N 1
ATOM 682 C CA . TRP A 1 85 ? 17.442 -10.158 -9.809 1.00 45.28 85 TRP A CA 1
ATOM 683 C C . TRP A 1 85 ? 17.982 -11.580 -10.068 1.00 45.28 85 TRP A C 1
ATOM 685 O O . TRP A 1 85 ? 19.141 -11.838 -9.734 1.00 45.28 85 TRP A O 1
ATOM 695 N N . SER A 1 86 ? 17.166 -12.501 -10.599 1.00 42.38 86 SER A N 1
ATOM 696 C CA . SER A 1 86 ? 17.569 -13.878 -10.967 1.00 42.38 86 SER A CA 1
ATOM 697 C C . SER A 1 86 ? 17.738 -14.024 -12.475 1.00 42.38 86 SER A C 1
ATOM 699 O O . SER A 1 86 ? 18.692 -14.723 -12.881 1.00 42.38 86 SER A O 1
#

Solvent-accessible surface area (backbone atoms only — not comparable to full-atom values): 5466 Å² total; per-residue (Å²): 134,86,75,79,84,78,69,53,57,69,60,48,22,76,74,66,75,44,77,57,53,27,96,76,71,82,47,58,48,41,67,64,36,57,75,78,63,38,69,85,47,45,73,71,51,66,82,48,66,86,70,53,86,84,50,56,67,85,70,40,65,80,37,64,69,50,49,61,53,52,46,54,57,56,50,49,56,50,53,61,54,59,61,77,76,113

Foldseek 3Di:
DPDPPVDFVVNVCVVPVDDLADPLNPDGPGCCCQQQNPPVCVVLCVPPDPCPNVDDPVRQVVPPRSVVSSVVSVVVVVVVVVVVVD

Organism: Araneus ventricosus (NCBI:txid182803)